Protein AF-A0A2P2KT81-F1 (afdb_monomer_lite)

Sequence (83 aa):
MDWGFVHRTWEKWASINIGSFGEPLKGALLLNYDPVAPSRLLSTIAEQQGLKANPIDLSQFIEFVRRNKLQNETFIIGANECK

Secondary structure (DSSP, 8-state):
--HHHHHHHHHHHHHHHS--SSS--S--EEEE--SSS-TTS--EEEEPTT----HHHHHHHHHHHHTT-TTT-----S-----

pLDDT: mean 71.77, std 9.93, range [36.44, 87.56]

Organism: Rhizophora mucronata (NCBI:txid61149)

Structure (mmCIF, N/CA/C/O backbone):
data_AF-A0A2P2KT81-F1
#
_entry.id   AF-A0A2P2KT81-F1
#
loop_
_atom_site.group_PDB
_atom_site.id
_atom_site.type_symbol
_atom_site.label_atom_id
_atom_site.label_alt_id
_atom_site.label_comp_id
_atom_site.label_asym_id
_atom_site.label_entity_id
_atom_site.label_seq_id
_atom_site.pdbx_PDB_ins_code
_atom_site.Cartn_x
_atom_site.Cartn_y
_atom_site.Cartn_z
_atom_site.occupancy
_atom_site.B_iso_or_equiv
_atom_site.auth_seq_id
_atom_site.auth_comp_id
_atom_site.auth_asym_id
_atom_site.auth_atom_id
_atom_site.pdbx_PDB_model_num
ATOM 1 N N . MET A 1 1 ? 18.362 4.254 -1.566 1.00 66.69 1 MET A N 1
ATOM 2 C CA . MET A 1 1 ? 17.260 5.168 -1.201 1.00 66.69 1 MET A CA 1
ATOM 3 C C . MET A 1 1 ? 17.287 5.327 0.310 1.00 66.69 1 MET A C 1
ATOM 5 O O . MET A 1 1 ? 17.435 4.315 0.982 1.00 66.69 1 MET A O 1
ATOM 9 N N . ASP A 1 2 ? 17.231 6.553 0.836 1.00 83.44 2 ASP A N 1
ATOM 10 C CA . ASP A 1 2 ? 17.149 6.784 2.287 1.00 83.44 2 ASP A CA 1
ATOM 11 C C . ASP A 1 2 ? 15.700 6.580 2.749 1.00 83.44 2 ASP A C 1
ATOM 13 O O . ASP A 1 2 ? 14.843 7.449 2.577 1.00 83.44 2 ASP A O 1
ATOM 17 N N . TRP A 1 3 ? 15.426 5.407 3.315 1.00 76.69 3 TRP A N 1
ATOM 18 C CA . TRP A 1 3 ? 14.106 5.043 3.830 1.00 76.69 3 TRP A CA 1
ATOM 19 C C . TRP A 1 3 ? 13.642 5.939 4.977 1.00 76.69 3 TRP A C 1
ATOM 21 O O . TRP A 1 3 ? 12.450 6.214 5.086 1.00 76.69 3 TRP A O 1
ATOM 31 N N . GLY A 1 4 ? 14.566 6.464 5.787 1.00 81.69 4 GLY A N 1
ATOM 32 C CA . GLY A 1 4 ? 14.229 7.412 6.843 1.00 81.69 4 GLY A CA 1
ATOM 33 C C . GLY A 1 4 ? 13.691 8.722 6.269 1.00 81.69 4 GLY A C 1
ATOM 34 O O . GLY A 1 4 ? 12.735 9.286 6.797 1.00 81.69 4 GLY A O 1
ATOM 35 N N . PHE A 1 5 ? 14.263 9.197 5.161 1.00 84.94 5 PHE A N 1
ATOM 36 C CA . PHE A 1 5 ? 13.753 10.368 4.447 1.00 84.94 5 PHE A CA 1
ATOM 37 C C . PHE A 1 5 ? 12.382 10.114 3.802 1.00 84.94 5 PHE A C 1
ATOM 39 O O . PHE A 1 5 ? 11.485 10.952 3.936 1.00 84.94 5 PHE A O 1
ATOM 46 N N . VAL A 1 6 ? 12.204 8.962 3.145 1.00 83.12 6 VAL A N 1
ATOM 47 C CA . VAL A 1 6 ? 10.926 8.566 2.524 1.00 83.12 6 VAL A CA 1
ATOM 48 C C . VAL A 1 6 ? 9.812 8.497 3.567 1.00 83.12 6 VAL A C 1
ATOM 50 O O . VAL A 1 6 ? 8.788 9.147 3.379 1.00 83.12 6 VAL A O 1
ATOM 53 N N . HIS A 1 7 ? 10.029 7.806 4.691 1.00 82.75 7 HIS A N 1
ATOM 54 C CA . HIS A 1 7 ? 9.034 7.715 5.763 1.00 82.75 7 HIS A CA 1
ATOM 55 C C . HIS A 1 7 ? 8.679 9.083 6.343 1.00 82.75 7 HIS A C 1
ATOM 57 O O . HIS A 1 7 ? 7.502 9.402 6.451 1.00 82.75 7 HIS A O 1
ATOM 63 N N . ARG A 1 8 ? 9.664 9.937 6.659 1.00 85.12 8 ARG A N 1
ATOM 64 C CA . ARG A 1 8 ? 9.383 11.286 7.191 1.00 85.12 8 ARG A CA 1
ATOM 65 C C . ARG A 1 8 ? 8.576 12.146 6.219 1.00 85.12 8 ARG A C 1
ATOM 67 O O . ARG A 1 8 ? 7.709 12.908 6.640 1.00 85.12 8 ARG A O 1
ATOM 74 N N . THR A 1 9 ? 8.876 12.044 4.927 1.00 87.56 9 THR A N 1
ATOM 75 C CA . THR A 1 9 ? 8.179 12.808 3.884 1.00 87.56 9 THR A CA 1
ATOM 76 C C . THR A 1 9 ? 6.759 12.288 3.688 1.00 87.56 9 THR A C 1
ATOM 78 O O . THR A 1 9 ? 5.825 13.086 3.617 1.00 87.56 9 THR A O 1
ATOM 81 N N . TRP A 1 10 ? 6.595 10.963 3.659 1.00 85.88 10 TRP A N 1
ATOM 82 C CA . TRP A 1 10 ? 5.294 10.311 3.590 1.00 85.88 10 TRP A CA 1
ATOM 83 C C . TRP A 1 10 ? 4.419 10.671 4.789 1.00 85.88 10 TRP A C 1
ATOM 85 O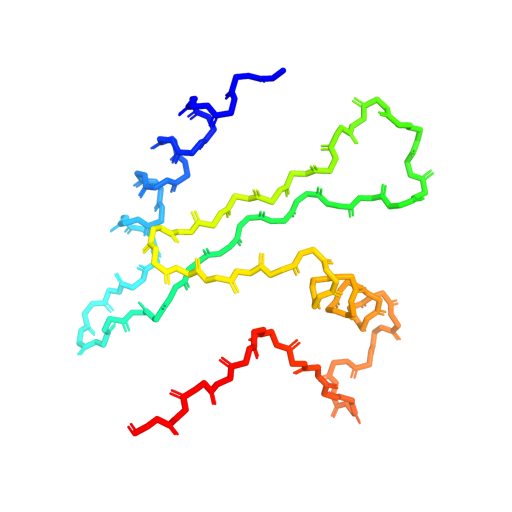 O . TRP A 1 10 ? 3.298 11.121 4.592 1.00 85.88 10 TRP A O 1
ATOM 95 N N . GLU A 1 11 ? 4.948 10.590 6.010 1.00 83.75 11 GLU A N 1
ATOM 96 C CA . GLU A 1 11 ? 4.189 10.881 7.230 1.00 83.75 11 GLU A CA 1
ATOM 97 C C . GLU A 1 11 ? 3.710 12.337 7.281 1.00 83.75 11 GLU A C 1
ATOM 99 O O . GLU A 1 11 ? 2.565 12.637 7.629 1.00 83.75 11 GLU A O 1
ATOM 104 N N . LYS A 1 12 ? 4.570 13.269 6.853 1.00 86.31 12 LYS A N 1
ATOM 105 C CA . LYS A 1 12 ? 4.200 14.680 6.727 1.00 86.31 12 LYS A CA 1
ATOM 106 C C . LYS A 1 12 ? 3.114 14.893 5.672 1.00 86.31 12 LYS A C 1
ATOM 108 O O . LYS A 1 12 ? 2.228 15.713 5.876 1.00 86.31 12 LYS A O 1
ATOM 113 N N . TRP A 1 13 ? 3.179 14.193 4.541 1.00 87.25 13 TRP A N 1
ATOM 114 C CA . TRP A 1 13 ? 2.149 14.301 3.510 1.00 87.25 13 TRP A CA 1
ATOM 115 C C . TRP A 1 13 ? 0.826 13.682 3.978 1.00 87.25 13 TRP A C 1
ATOM 117 O O . TRP A 1 13 ? -0.214 14.332 3.871 1.00 87.25 13 TRP A O 1
ATOM 127 N N . ALA A 1 14 ? 0.866 12.475 4.546 1.00 82.88 14 ALA A N 1
ATOM 128 C CA . ALA A 1 14 ? -0.303 11.743 5.017 1.00 82.88 14 ALA A CA 1
ATOM 129 C C . ALA A 1 14 ? -1.054 12.529 6.099 1.00 82.88 14 ALA A C 1
ATOM 131 O O . ALA A 1 14 ? -2.249 12.752 5.955 1.00 82.88 14 ALA A O 1
ATOM 132 N N . SER A 1 15 ? -0.353 13.064 7.104 1.00 78.31 15 SER A N 1
ATOM 133 C CA . SER A 1 15 ? -0.972 13.859 8.181 1.00 78.31 15 SER A CA 1
ATOM 134 C C . SER A 1 15 ? -1.685 15.138 7.719 1.00 78.31 15 SER A C 1
ATOM 136 O O . SER A 1 15 ? -2.555 15.633 8.430 1.00 78.31 15 SER A O 1
ATOM 138 N N . ILE A 1 16 ? -1.333 15.683 6.550 1.00 80.19 16 ILE A N 1
ATOM 139 C CA . ILE A 1 16 ? -1.951 16.898 5.992 1.00 80.19 16 ILE A CA 1
ATOM 140 C C . ILE A 1 16 ? -3.088 16.561 5.019 1.00 80.19 16 ILE A C 1
ATOM 142 O O . ILE A 1 16 ? -4.050 17.317 4.911 1.00 80.19 16 ILE A O 1
ATOM 146 N N . ASN A 1 17 ? -2.960 15.462 4.270 1.00 78.12 17 ASN A N 1
ATOM 147 C CA . ASN A 1 17 ? -3.809 15.185 3.106 1.00 78.12 17 ASN A CA 1
ATOM 148 C C . ASN A 1 17 ? -4.784 14.022 3.319 1.00 78.12 17 ASN A C 1
ATOM 150 O O . ASN A 1 17 ? -5.763 13.905 2.584 1.00 78.12 17 ASN A O 1
ATOM 154 N N . ILE A 1 18 ? -4.524 13.151 4.292 1.00 74.94 18 ILE A N 1
ATOM 155 C CA . ILE A 1 18 ? -5.310 11.951 4.556 1.00 74.94 18 ILE A CA 1
ATOM 156 C C . ILE A 1 18 ? -6.060 12.159 5.875 1.00 74.94 18 ILE A C 1
ATOM 158 O O . ILE A 1 18 ? -5.491 12.061 6.957 1.00 74.94 18 ILE A O 1
ATOM 162 N N . GLY A 1 19 ? -7.364 12.414 5.772 1.00 66.75 19 GLY A N 1
ATOM 163 C CA . GLY A 1 19 ? -8.242 12.624 6.922 1.00 66.75 19 GLY A CA 1
ATOM 164 C C . GLY A 1 19 ? -8.419 14.104 7.230 1.00 66.75 19 GLY A C 1
ATOM 165 O O . GLY A 1 19 ? -7.489 14.800 7.618 1.00 66.75 19 GLY A O 1
ATOM 166 N N . SER A 1 20 ? -9.643 14.589 7.047 1.00 61.97 20 SER A N 1
ATOM 167 C CA . SER A 1 20 ? -10.029 15.958 7.367 1.00 61.97 20 SER A CA 1
ATOM 168 C C . SER A 1 20 ? -11.505 16.000 7.751 1.00 61.97 20 SER A C 1
ATOM 170 O O . SER A 1 20 ? -12.338 15.373 7.103 1.00 61.97 20 SER A O 1
ATOM 172 N N . PHE A 1 21 ? -11.759 16.741 8.832 1.00 61.75 21 PHE A N 1
ATOM 173 C CA . PHE A 1 21 ? -13.030 17.068 9.483 1.00 61.75 21 PHE A CA 1
ATOM 174 C C . PHE A 1 21 ? -14.017 15.918 9.746 1.00 61.75 21 PHE A C 1
ATOM 176 O O . PHE A 1 21 ? -14.899 15.616 8.949 1.00 61.75 21 PHE A O 1
ATOM 183 N N . GLY A 1 22 ? -13.935 15.385 10.969 1.00 64.44 22 GLY A N 1
ATOM 184 C CA . GLY A 1 22 ? -15.000 14.617 11.624 1.00 64.44 22 GLY A CA 1
ATOM 185 C C . GLY A 1 22 ? -14.657 13.155 11.894 1.00 64.44 22 GLY A C 1
ATOM 186 O O . GLY A 1 22 ? -15.028 12.640 12.942 1.00 64.44 22 GLY A O 1
ATOM 187 N N . GLU A 1 23 ? -13.885 12.515 11.016 1.00 62.62 23 GLU A N 1
ATOM 188 C CA . GLU A 1 23 ? -13.524 11.096 11.124 1.00 62.62 23 GLU A CA 1
ATOM 189 C C . GLU A 1 23 ? -12.013 10.927 10.869 1.00 62.62 23 GLU A C 1
ATOM 191 O O . GLU A 1 23 ? -11.528 11.310 9.797 1.00 62.62 23 GLU A O 1
ATOM 196 N N . PRO A 1 24 ? -11.227 10.385 11.819 1.00 59.72 24 PRO A N 1
ATOM 197 C CA . PRO A 1 24 ? -9.823 10.089 11.573 1.00 59.72 24 PRO A CA 1
ATOM 198 C C . PRO A 1 24 ? -9.721 8.905 10.607 1.00 59.72 24 PRO A C 1
ATOM 200 O O . PRO A 1 24 ? -10.252 7.821 10.860 1.00 59.72 24 PRO A O 1
ATOM 203 N N . LEU A 1 25 ? -9.016 9.097 9.493 1.00 65.50 25 LEU A N 1
ATOM 204 C CA . LEU A 1 25 ? -8.663 7.988 8.614 1.00 65.50 25 LEU A CA 1
ATOM 205 C C . LEU A 1 25 ? -7.848 6.955 9.409 1.00 65.50 25 LEU A C 1
ATOM 207 O O . LEU A 1 25 ? -6.935 7.311 10.151 1.00 65.50 25 LEU A O 1
ATOM 211 N N . LYS A 1 26 ? -8.178 5.668 9.251 1.00 69.75 26 LYS A N 1
ATOM 212 C CA . LYS A 1 26 ? -7.536 4.577 10.009 1.00 69.75 26 LYS A CA 1
ATOM 213 C C . LYS A 1 26 ? -6.110 4.247 9.529 1.00 69.75 26 LYS A C 1
ATOM 215 O O . LYS A 1 26 ? -5.422 3.484 10.198 1.00 69.75 26 LYS A O 1
ATOM 220 N N . GLY A 1 27 ? -5.659 4.815 8.404 1.00 73.81 27 GLY A N 1
ATOM 221 C CA . GLY A 1 27 ? -4.283 4.698 7.907 1.00 73.81 27 GLY A CA 1
ATOM 222 C C . GLY A 1 27 ? -4.116 5.105 6.437 1.00 73.81 27 GLY A C 1
ATOM 223 O O . GLY A 1 27 ? -5.098 5.272 5.714 1.00 73.81 27 GLY A O 1
ATOM 224 N N . ALA A 1 28 ? -2.860 5.236 5.999 1.00 79.94 28 ALA A N 1
ATOM 225 C CA . ALA A 1 28 ? -2.470 5.561 4.626 1.00 79.94 28 ALA A CA 1
ATOM 226 C C . ALA A 1 28 ? -1.290 4.690 4.169 1.00 79.94 28 ALA A C 1
ATOM 228 O O . ALA A 1 28 ? -0.407 4.369 4.968 1.00 79.94 28 ALA A O 1
ATOM 229 N N . LEU A 1 29 ? -1.243 4.360 2.875 1.00 80.62 29 LEU A N 1
ATOM 230 C CA . LEU A 1 29 ? -0.159 3.583 2.276 1.00 80.62 29 LEU A CA 1
ATOM 231 C C . LEU A 1 29 ? 0.266 4.163 0.923 1.00 80.62 29 LEU A C 1
ATOM 233 O O . LEU A 1 29 ? -0.577 4.425 0.066 1.00 80.62 29 LEU A O 1
ATOM 237 N N . LEU A 1 30 ? 1.574 4.311 0.718 1.00 80.69 30 LEU A N 1
ATOM 238 C CA . LEU A 1 30 ? 2.180 4.607 -0.574 1.00 80.69 30 LEU A CA 1
ATOM 239 C C . LEU A 1 30 ? 2.746 3.324 -1.172 1.00 80.69 30 LEU A C 1
ATOM 241 O O . LEU A 1 30 ? 3.645 2.712 -0.592 1.00 80.69 30 LEU A O 1
ATOM 245 N N . LEU A 1 31 ? 2.240 2.956 -2.348 1.00 78.25 31 LEU A N 1
ATOM 246 C CA . LEU A 1 31 ? 2.663 1.778 -3.094 1.00 78.25 31 LEU A CA 1
ATOM 247 C C . LEU A 1 31 ? 3.298 2.198 -4.416 1.00 78.25 31 LEU A C 1
ATOM 249 O O . LEU A 1 31 ? 2.620 2.697 -5.310 1.00 78.25 31 LEU A O 1
ATOM 253 N N . ASN A 1 32 ? 4.594 1.948 -4.554 1.00 75.31 32 ASN A N 1
ATOM 254 C CA . ASN A 1 32 ? 5.272 1.932 -5.842 1.00 75.31 32 ASN A CA 1
ATOM 255 C C . ASN A 1 32 ? 5.680 0.488 -6.119 1.00 75.31 32 ASN A C 1
ATOM 257 O O . ASN A 1 32 ? 6.684 0.027 -5.582 1.00 75.31 32 ASN A O 1
ATOM 261 N N . TYR A 1 33 ? 4.881 -0.246 -6.888 1.00 68.12 33 TYR A N 1
ATOM 262 C CA . TYR A 1 33 ? 5.145 -1.649 -7.187 1.00 68.12 33 TYR A CA 1
ATOM 263 C C . TYR A 1 33 ? 4.926 -1.924 -8.671 1.00 68.12 33 TYR A C 1
ATOM 265 O O . TYR A 1 33 ? 3.804 -1.856 -9.172 1.00 68.12 33 TYR A O 1
ATOM 273 N N . ASP A 1 34 ? 6.009 -2.274 -9.357 1.00 66.81 34 ASP A N 1
ATOM 274 C CA . ASP A 1 34 ? 5.985 -2.782 -10.722 1.00 66.81 34 ASP A CA 1
ATOM 275 C C . ASP A 1 34 ? 6.759 -4.111 -10.754 1.00 66.81 34 ASP A C 1
ATOM 277 O O . ASP A 1 34 ? 7.986 -4.108 -10.653 1.00 66.81 34 ASP A O 1
ATOM 281 N N . PRO A 1 35 ? 6.073 -5.263 -10.864 1.00 60.84 35 PRO A N 1
ATOM 282 C CA . PRO A 1 35 ? 6.725 -6.569 -10.862 1.00 60.84 35 PRO A CA 1
ATOM 283 C C . PRO A 1 35 ? 7.256 -6.974 -12.244 1.00 60.84 35 PRO A C 1
ATOM 285 O O . PRO A 1 35 ? 7.822 -8.056 -12.370 1.00 60.84 35 PRO A O 1
ATOM 288 N N . VAL A 1 36 ? 7.028 -6.163 -13.286 1.00 66.38 36 VAL A N 1
ATOM 289 C CA . VAL A 1 36 ? 7.521 -6.394 -14.656 1.00 66.38 36 VAL A CA 1
ATOM 290 C C . VAL A 1 36 ? 8.637 -5.401 -15.007 1.00 66.38 36 VAL A C 1
ATOM 292 O O . VAL A 1 36 ? 9.421 -5.655 -15.923 1.00 66.38 36 VAL A O 1
ATOM 295 N N . ALA A 1 37 ? 8.756 -4.294 -14.265 1.00 62.66 37 ALA A N 1
ATOM 296 C CA . ALA A 1 37 ? 9.848 -3.345 -14.421 1.00 62.66 37 ALA A CA 1
ATOM 297 C C . ALA A 1 37 ? 11.220 -4.016 -14.235 1.00 62.66 37 ALA A C 1
ATOM 299 O O . ALA A 1 37 ? 11.411 -4.833 -13.327 1.00 62.66 37 ALA A O 1
ATOM 300 N N . PRO A 1 38 ? 12.231 -3.604 -15.022 1.00 60.47 38 PRO A N 1
ATOM 301 C CA . PRO A 1 38 ? 13.620 -3.905 -14.710 1.00 60.47 38 PRO A CA 1
ATOM 302 C C . PRO A 1 38 ? 13.902 -3.441 -13.276 1.00 60.47 38 PRO A C 1
ATOM 304 O O . PRO A 1 38 ? 13.598 -2.293 -12.953 1.00 60.47 38 PRO A O 1
ATOM 307 N N . SER A 1 39 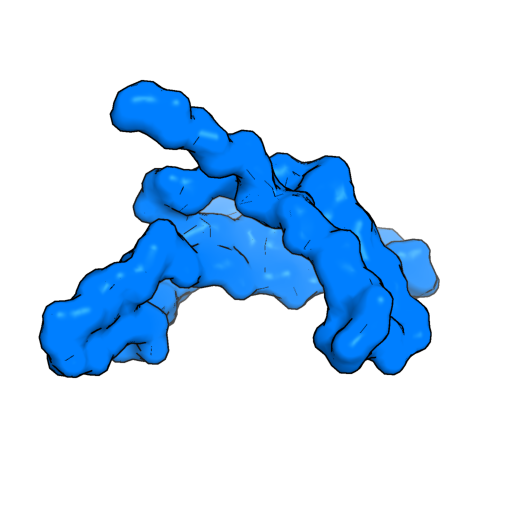? 14.490 -4.305 -12.439 1.00 56.81 39 SER A N 1
ATOM 308 C CA . SER A 1 39 ? 14.625 -4.196 -10.965 1.00 56.81 39 SER A CA 1
ATOM 309 C C . SER A 1 39 ? 15.287 -2.925 -10.390 1.00 56.81 39 SER A C 1
ATOM 311 O O . SER A 1 39 ? 15.579 -2.846 -9.198 1.00 56.81 39 SER A O 1
ATOM 313 N N . ARG A 1 40 ? 15.544 -1.913 -11.222 1.00 55.12 40 ARG A N 1
ATOM 314 C CA . ARG A 1 40 ? 16.141 -0.622 -10.872 1.00 55.12 40 ARG A CA 1
ATOM 315 C C . ARG A 1 40 ? 15.171 0.292 -10.116 1.00 55.12 40 ARG A C 1
ATOM 317 O O . ARG A 1 40 ? 15.639 1.176 -9.403 1.00 55.12 40 ARG A O 1
ATOM 324 N N . LEU A 1 41 ? 13.857 0.087 -10.245 1.00 55.91 41 LEU A N 1
ATOM 325 C CA . LEU A 1 41 ? 12.864 0.707 -9.366 1.00 55.91 41 LEU A CA 1
ATOM 326 C C . LEU A 1 41 ? 12.596 -0.249 -8.203 1.00 55.91 41 LEU A C 1
ATOM 328 O O . LEU A 1 41 ? 11.892 -1.245 -8.343 1.00 55.91 41 LEU A O 1
ATOM 332 N N . LEU A 1 42 ? 13.211 0.038 -7.056 1.00 59.06 42 LEU A N 1
ATOM 333 C CA . LEU A 1 42 ? 12.917 -0.681 -5.821 1.00 59.06 42 LEU A CA 1
ATOM 334 C C . LEU A 1 42 ? 11.439 -0.480 -5.500 1.00 59.06 42 LEU A C 1
ATOM 336 O O . LEU A 1 42 ? 10.984 0.660 -5.401 1.00 59.06 42 LEU A O 1
ATOM 340 N N . SER A 1 43 ? 10.705 -1.580 -5.342 1.00 65.19 43 SER A N 1
ATOM 341 C CA . SER A 1 43 ? 9.326 -1.498 -4.881 1.00 65.19 43 SER A CA 1
ATOM 342 C C . SER A 1 43 ? 9.295 -0.794 -3.523 1.00 65.19 43 SER A C 1
ATOM 344 O O . SER A 1 43 ? 10.024 -1.179 -2.606 1.00 65.19 43 SER A O 1
ATOM 346 N N . THR A 1 44 ? 8.498 0.266 -3.407 1.00 69.62 44 THR A N 1
ATOM 347 C CA . THR A 1 44 ? 8.396 1.091 -2.200 1.00 69.62 44 THR A CA 1
ATOM 348 C C . THR A 1 44 ? 7.041 0.888 -1.562 1.00 69.62 44 THR A C 1
ATOM 350 O O . THR A 1 44 ? 6.015 1.130 -2.191 1.00 69.62 44 THR A O 1
ATOM 353 N N . ILE A 1 45 ? 7.067 0.465 -0.301 1.00 73.56 45 ILE A N 1
ATOM 354 C CA . ILE A 1 45 ? 5.908 0.435 0.581 1.00 73.56 45 ILE A CA 1
ATOM 355 C C . ILE A 1 45 ? 6.242 1.399 1.716 1.00 73.56 45 ILE A C 1
ATOM 357 O O . ILE A 1 45 ? 7.162 1.137 2.488 1.00 73.56 45 ILE A O 1
ATOM 361 N N . ALA A 1 46 ? 5.556 2.538 1.774 1.00 77.50 46 ALA A N 1
ATOM 362 C CA . ALA A 1 46 ? 5.639 3.449 2.911 1.00 77.50 46 ALA A CA 1
ATOM 363 C C . ALA A 1 46 ? 4.262 3.525 3.564 1.00 77.50 46 ALA A C 1
ATOM 365 O O . ALA A 1 46 ? 3.285 3.916 2.929 1.00 77.50 46 ALA A O 1
ATOM 366 N N . GLU A 1 47 ? 4.183 3.103 4.818 1.00 77.69 47 GLU A N 1
ATOM 367 C CA . GLU A 1 47 ? 2.956 3.088 5.608 1.00 77.69 47 GLU A CA 1
ATOM 368 C C . GLU A 1 47 ? 2.939 4.242 6.611 1.00 77.69 47 GLU A C 1
ATOM 370 O O . GLU A 1 47 ? 3.996 4.692 7.064 1.00 77.69 47 GLU A O 1
ATOM 375 N N . GLN A 1 48 ? 1.738 4.734 6.925 1.00 73.56 48 GLN A N 1
ATOM 376 C CA . GLN A 1 48 ? 1.535 5.656 8.040 1.00 73.56 48 GLN A CA 1
ATOM 377 C C . GLN A 1 48 ? 1.834 4.946 9.367 1.00 73.56 48 GLN A C 1
ATOM 379 O O . GLN A 1 48 ? 1.534 3.756 9.519 1.00 73.56 48 GLN A O 1
ATOM 384 N N . GLN A 1 49 ? 2.369 5.673 10.350 1.00 68.44 49 GLN A N 1
ATOM 385 C CA . GLN A 1 49 ? 2.659 5.110 11.666 1.00 68.44 49 GLN A CA 1
ATOM 386 C C . GLN A 1 49 ? 1.410 4.455 12.293 1.00 68.44 49 GLN A C 1
ATOM 388 O O . GLN A 1 49 ? 0.379 5.098 12.483 1.00 68.44 49 GLN A O 1
ATOM 393 N N . GLY A 1 50 ? 1.517 3.166 12.638 1.00 69.38 50 GLY A N 1
ATOM 394 C CA . GLY A 1 50 ? 0.446 2.380 13.268 1.00 69.38 50 GLY A CA 1
ATOM 395 C C . GLY A 1 50 ? -0.317 1.447 12.322 1.00 69.38 50 GLY A C 1
ATOM 396 O O . GLY A 1 50 ? -1.000 0.541 12.801 1.00 69.38 50 GLY A O 1
ATOM 397 N N . LEU A 1 51 ? -0.158 1.601 11.004 1.00 73.25 51 LEU A N 1
ATOM 398 C CA . LEU A 1 51 ? -0.604 0.599 10.039 1.00 73.25 51 LEU A CA 1
ATOM 399 C C . LEU A 1 51 ? 0.373 -0.592 10.056 1.00 73.25 51 LEU A C 1
ATOM 401 O O . LEU A 1 51 ? 1.570 -0.408 10.249 1.00 73.25 51 LEU A O 1
ATOM 405 N N . LYS A 1 52 ? -0.146 -1.815 9.908 1.00 69.69 52 LYS A N 1
ATOM 406 C CA . LYS A 1 52 ? 0.658 -3.040 9.771 1.00 69.69 52 LYS A CA 1
ATOM 407 C C . LYS A 1 52 ? 0.369 -3.672 8.414 1.00 69.69 52 LYS A C 1
ATOM 409 O O . LYS A 1 52 ? -0.420 -4.613 8.333 1.00 69.69 52 LYS A O 1
ATOM 414 N N . ALA A 1 53 ? 0.953 -3.137 7.347 1.00 70.50 53 ALA A N 1
ATOM 415 C CA . ALA A 1 53 ? 0.773 -3.691 6.011 1.00 70.50 53 ALA A CA 1
ATOM 416 C C . ALA A 1 53 ? 1.891 -4.701 5.688 1.00 70.50 53 ALA A C 1
ATOM 418 O O . ALA A 1 53 ? 3.065 -4.352 5.584 1.00 70.50 53 ALA A O 1
ATOM 419 N N . ASN A 1 54 ? 1.535 -5.977 5.512 1.00 71.62 54 ASN A N 1
ATOM 420 C CA . ASN A 1 54 ? 2.482 -7.015 5.099 1.00 71.62 54 ASN A CA 1
ATOM 421 C C . ASN A 1 54 ? 2.655 -7.001 3.564 1.00 71.62 54 ASN A C 1
ATOM 423 O O . ASN A 1 54 ? 1.651 -6.976 2.847 1.00 71.62 54 ASN A O 1
ATOM 427 N N . PRO A 1 55 ? 3.890 -7.094 3.030 1.00 68.31 55 PRO A N 1
ATOM 428 C CA . PRO A 1 55 ? 4.139 -7.297 1.602 1.00 68.31 55 PRO A CA 1
ATOM 429 C C . PRO A 1 55 ? 3.305 -8.405 0.933 1.00 68.31 55 PRO A C 1
ATOM 431 O O . PRO A 1 55 ? 2.947 -8.265 -0.236 1.00 68.31 55 PRO A O 1
ATOM 434 N N . ILE A 1 56 ? 2.973 -9.487 1.650 1.00 70.50 56 ILE A N 1
ATOM 435 C CA . ILE A 1 56 ? 2.140 -10.584 1.125 1.00 70.50 56 ILE A CA 1
ATOM 436 C C . ILE A 1 56 ? 0.714 -10.096 0.834 1.00 70.50 56 ILE A C 1
ATOM 438 O O . ILE A 1 56 ? 0.229 -10.265 -0.284 1.00 70.50 56 ILE A O 1
ATOM 442 N N . ASP A 1 57 ? 0.069 -9.431 1.788 1.00 72.94 57 ASP A N 1
ATOM 443 C CA . ASP A 1 57 ? -1.295 -8.911 1.624 1.00 72.94 57 ASP A CA 1
ATOM 444 C C . ASP A 1 57 ? -1.352 -7.853 0.512 1.00 72.94 57 ASP A C 1
ATOM 446 O O . ASP A 1 57 ? -2.275 -7.801 -0.303 1.00 72.94 57 ASP A O 1
ATOM 450 N N . LEU A 1 58 ? -0.301 -7.039 0.415 1.00 76.44 58 LEU A N 1
ATOM 451 C CA . LEU A 1 58 ? -0.176 -6.029 -0.630 1.00 76.44 58 LEU A CA 1
ATOM 452 C C . LEU A 1 58 ? 0.019 -6.644 -2.014 1.00 76.44 58 LEU A C 1
ATOM 454 O O . LEU A 1 58 ? -0.510 -6.114 -2.989 1.00 76.44 58 LEU A O 1
ATOM 458 N N . SER A 1 59 ? 0.711 -7.781 -2.115 1.00 72.31 59 SER A N 1
ATOM 459 C CA . SER A 1 59 ? 0.838 -8.501 -3.384 1.00 72.31 59 SER A CA 1
ATOM 460 C C . SER A 1 59 ? -0.521 -8.985 -3.906 1.00 72.31 59 SER A C 1
ATOM 462 O O . SER A 1 59 ? -0.792 -8.846 -5.100 1.00 72.31 59 SER A O 1
ATOM 464 N N . GLN A 1 60 ? -1.416 -9.435 -3.014 1.00 75.12 60 GLN A N 1
ATOM 465 C CA . GLN A 1 60 ? -2.795 -9.787 -3.369 1.00 75.12 60 GLN A CA 1
ATOM 466 C C . GLN A 1 60 ? -3.582 -8.563 -3.842 1.00 75.12 60 GLN A C 1
ATOM 468 O O . GLN A 1 60 ? -4.253 -8.629 -4.871 1.00 75.12 60 GLN A O 1
ATOM 473 N N . PHE A 1 61 ? -3.461 -7.430 -3.142 1.00 77.81 61 PHE A N 1
ATOM 474 C CA . PHE A 1 61 ? -4.068 -6.167 -3.568 1.00 77.81 61 PHE A CA 1
ATOM 475 C C . PHE A 1 61 ? -3.599 -5.745 -4.969 1.00 77.81 61 PHE A C 1
ATOM 477 O O . PHE A 1 61 ? -4.410 -5.397 -5.827 1.00 77.81 61 PHE A O 1
ATOM 484 N N . ILE A 1 62 ? -2.296 -5.806 -5.235 1.00 77.38 62 ILE A N 1
ATOM 485 C CA . ILE A 1 62 ? -1.732 -5.422 -6.532 1.00 77.38 62 ILE A CA 1
ATOM 486 C C . ILE A 1 62 ? -2.229 -6.345 -7.647 1.00 77.38 62 ILE A C 1
ATOM 488 O O . ILE A 1 62 ? -2.596 -5.877 -8.728 1.00 77.38 62 ILE A O 1
ATOM 492 N N . GLU A 1 63 ? -2.239 -7.656 -7.407 1.00 76.31 63 GLU A N 1
ATOM 493 C CA . GLU A 1 63 ? -2.752 -8.623 -8.373 1.00 76.31 63 GLU A CA 1
ATOM 494 C C . GLU A 1 63 ? -4.242 -8.389 -8.660 1.00 76.31 63 GLU A C 1
ATOM 496 O O . GLU A 1 63 ? -4.668 -8.416 -9.818 1.00 76.31 63 GLU A O 1
ATOM 501 N N . PHE A 1 64 ? -5.016 -8.086 -7.623 1.00 78.06 64 PHE A N 1
ATOM 502 C CA . PHE A 1 64 ? -6.424 -7.734 -7.723 1.00 78.06 64 PHE A CA 1
ATOM 503 C C . PHE A 1 64 ? -6.656 -6.476 -8.579 1.00 78.06 64 PHE A C 1
ATOM 505 O O . PHE A 1 64 ? -7.471 -6.506 -9.507 1.00 78.06 64 PHE A O 1
ATOM 512 N N . VAL A 1 65 ? -5.888 -5.401 -8.349 1.00 77.75 65 VAL A N 1
ATOM 513 C CA . VAL A 1 65 ? -5.935 -4.178 -9.174 1.00 77.75 65 VAL A CA 1
ATOM 514 C C . VAL A 1 65 ? -5.569 -4.488 -10.626 1.00 77.75 65 VAL A C 1
ATOM 516 O O . VAL A 1 65 ? -6.279 -4.073 -11.542 1.00 77.75 65 VAL A O 1
ATOM 519 N N . ARG A 1 66 ? -4.509 -5.274 -10.861 1.00 76.00 66 ARG A N 1
ATOM 520 C CA . ARG A 1 66 ? -4.066 -5.663 -12.211 1.00 76.00 66 ARG A CA 1
ATOM 521 C C . ARG A 1 66 ? -5.132 -6.430 -12.986 1.00 76.00 66 ARG A C 1
ATOM 523 O O . ARG A 1 66 ? -5.270 -6.231 -14.190 1.00 76.00 66 ARG A O 1
ATOM 530 N N . ARG A 1 67 ? -5.865 -7.323 -12.320 1.00 79.81 67 ARG A N 1
A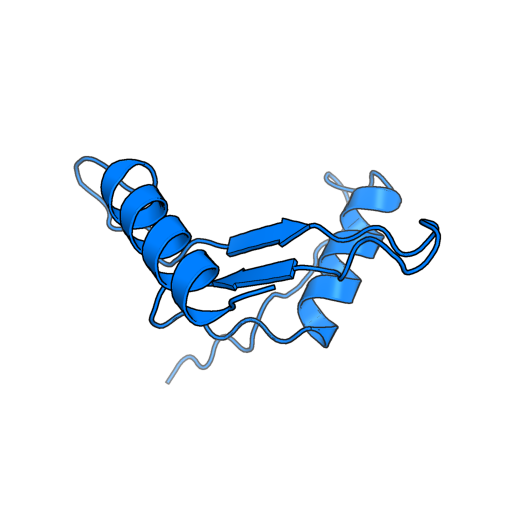TOM 531 C CA . ARG A 1 67 ? -6.941 -8.107 -12.943 1.00 79.81 67 ARG A CA 1
ATOM 532 C C . ARG A 1 67 ? -8.158 -7.245 -13.307 1.00 79.81 67 ARG A C 1
ATOM 534 O O . ARG A 1 67 ? -9.040 -7.737 -14.003 1.00 79.81 67 ARG A O 1
ATOM 541 N N . ASN A 1 68 ? -8.201 -5.980 -12.869 1.00 71.06 68 ASN A N 1
ATOM 542 C CA . ASN A 1 68 ? -9.301 -5.034 -13.073 1.00 71.06 68 ASN A CA 1
ATOM 543 C C . ASN A 1 68 ? -10.660 -5.586 -12.601 1.00 71.06 68 ASN A C 1
ATOM 545 O O . ASN A 1 68 ? -11.705 -5.337 -13.200 1.00 71.06 68 ASN A O 1
ATOM 549 N N . LYS A 1 69 ? -10.647 -6.367 -11.515 1.00 67.75 69 LYS A N 1
ATOM 550 C CA . LYS A 1 69 ? -11.840 -7.007 -10.939 1.00 67.75 69 LYS A CA 1
ATOM 551 C C . LYS A 1 69 ? -12.360 -6.282 -9.699 1.00 67.75 69 LYS A C 1
ATOM 553 O O . LYS A 1 69 ? -12.956 -6.900 -8.821 1.00 67.75 69 LYS A O 1
ATOM 558 N N . LEU A 1 70 ? -12.185 -4.959 -9.668 1.00 70.31 70 LEU A N 1
ATOM 559 C CA . LEU A 1 70 ? -12.529 -4.094 -8.532 1.00 70.31 70 LEU A CA 1
ATOM 560 C C . LEU A 1 70 ? -13.993 -4.22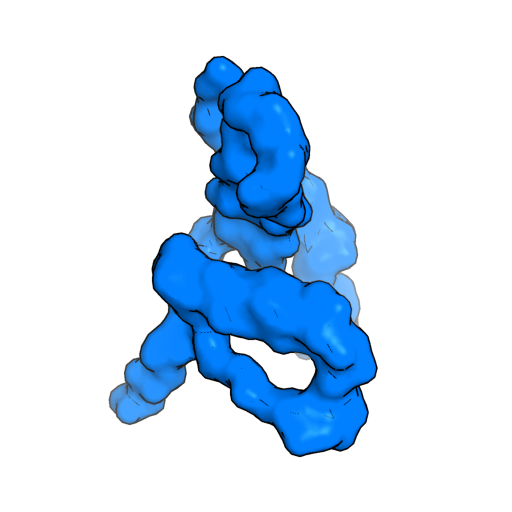3 -8.072 1.00 70.31 70 LEU A C 1
ATOM 562 O O . LEU A 1 70 ? -14.296 -3.941 -6.922 1.00 70.31 70 LEU A O 1
ATOM 566 N N . GLN A 1 71 ? -14.889 -4.639 -8.970 1.00 74.19 71 GLN A N 1
ATOM 567 C CA . GLN A 1 71 ? -16.330 -4.736 -8.725 1.00 74.19 71 GLN A CA 1
ATOM 568 C C . GLN A 1 71 ? -16.778 -6.121 -8.209 1.00 74.19 71 GLN A C 1
ATOM 570 O O . GLN A 1 71 ? -17.876 -6.231 -7.676 1.00 74.19 71 GLN A O 1
ATOM 575 N N . ASN A 1 72 ? -15.965 -7.177 -8.385 1.00 77.75 72 ASN A N 1
ATOM 576 C CA . ASN A 1 72 ? -16.428 -8.574 -8.267 1.00 77.75 72 ASN A CA 1
ATOM 577 C C . ASN A 1 72 ? -15.603 -9.454 -7.320 1.00 77.75 72 ASN A C 1
ATOM 579 O O . ASN A 1 72 ? -16.023 -10.563 -7.001 1.00 77.75 72 ASN A O 1
ATOM 583 N N . GLU A 1 73 ? -14.418 -9.013 -6.917 1.00 80.88 73 GLU A N 1
ATOM 584 C CA . GLU A 1 73 ? -13.541 -9.767 -6.025 1.00 80.88 73 GLU A CA 1
ATOM 585 C C . GLU A 1 73 ? -13.219 -8.901 -4.787 1.00 80.88 73 GLU A C 1
ATOM 587 O O . GLU A 1 73 ? -13.394 -7.681 -4.792 1.00 80.88 73 GLU A O 1
ATOM 592 N N . THR A 1 74 ? -12.756 -9.531 -3.712 1.00 76.06 74 THR A N 1
ATOM 593 C CA . THR A 1 74 ? -12.339 -8.852 -2.478 1.00 76.06 74 THR A CA 1
ATOM 594 C C . THR A 1 74 ? -10.939 -9.302 -2.097 1.00 76.06 74 THR A C 1
ATOM 596 O O . THR A 1 74 ? -10.583 -10.458 -2.318 1.00 76.06 74 THR A O 1
ATOM 599 N N . PHE A 1 75 ? -10.170 -8.419 -1.469 1.00 76.12 75 PHE A N 1
ATOM 600 C CA . PHE A 1 75 ? -8.870 -8.733 -0.879 1.00 76.12 75 PHE A CA 1
ATOM 601 C C . PHE A 1 75 ? -8.858 -8.309 0.594 1.00 76.12 7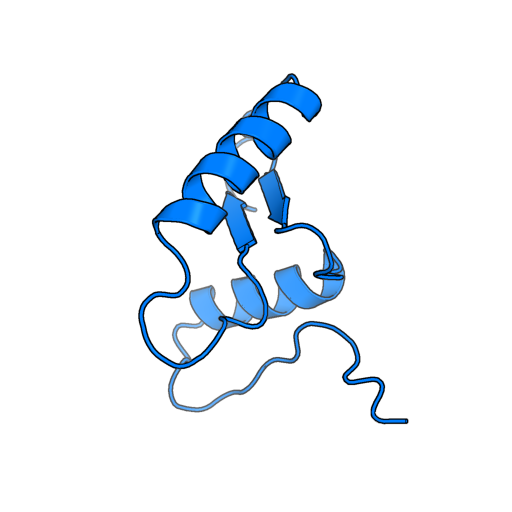5 PHE A C 1
ATOM 603 O O . PHE A 1 75 ? -9.710 -7.536 1.037 1.00 76.12 75 PHE A O 1
ATOM 610 N N . ILE A 1 76 ? -7.890 -8.818 1.351 1.00 74.38 76 ILE A N 1
ATOM 611 C CA . ILE A 1 76 ? -7.709 -8.509 2.770 1.00 74.38 76 ILE A CA 1
ATOM 612 C C . ILE A 1 76 ? -6.339 -7.846 2.927 1.00 74.38 76 ILE A C 1
ATOM 614 O O . ILE A 1 76 ? -5.353 -8.354 2.401 1.00 74.38 76 ILE A O 1
ATOM 618 N N . ILE A 1 77 ? -6.280 -6.710 3.628 1.00 74.06 77 ILE A N 1
ATOM 619 C CA . ILE A 1 77 ? -5.020 -6.074 4.043 1.00 74.06 77 ILE A CA 1
ATOM 620 C C . ILE A 1 77 ? -4.941 -6.137 5.562 1.00 74.06 77 ILE A C 1
ATOM 622 O O . ILE A 1 77 ? -5.736 -5.489 6.244 1.00 74.06 77 ILE A O 1
ATOM 626 N N . GLY A 1 78 ? -3.963 -6.886 6.074 1.00 68.50 78 GLY A N 1
ATOM 627 C CA . GLY A 1 78 ? -3.767 -7.106 7.499 1.00 68.50 78 GLY A CA 1
ATOM 628 C C . GLY A 1 78 ? -4.816 -8.031 8.122 1.00 68.50 78 GLY A C 1
ATOM 629 O O . GLY A 1 78 ? -5.922 -8.220 7.615 1.00 68.50 78 GLY A O 1
ATOM 630 N N . ALA A 1 79 ? -4.476 -8.607 9.274 1.00 63.41 79 ALA A N 1
ATOM 631 C CA . ALA A 1 79 ? -5.458 -9.275 10.117 1.00 63.41 79 ALA A CA 1
ATOM 632 C C . ALA A 1 79 ? -6.249 -8.213 10.892 1.00 63.41 79 ALA A C 1
ATOM 634 O O . ALA A 1 79 ? -5.667 -7.409 11.621 1.00 63.41 79 ALA A O 1
ATOM 635 N N . ASN A 1 80 ? -7.577 -8.215 10.763 1.00 57.72 80 ASN A N 1
ATOM 636 C CA . ASN A 1 80 ? -8.431 -7.457 11.668 1.00 57.72 80 ASN A CA 1
ATOM 637 C C . ASN A 1 80 ? -8.453 -8.218 13.001 1.00 57.72 80 ASN A C 1
ATOM 639 O O . ASN A 1 80 ? -9.289 -9.096 13.210 1.00 57.72 80 ASN A O 1
ATOM 643 N N . GLU A 1 81 ? -7.476 -7.965 13.873 1.00 48.53 81 GLU A N 1
ATOM 644 C CA . GLU A 1 81 ? -7.503 -8.483 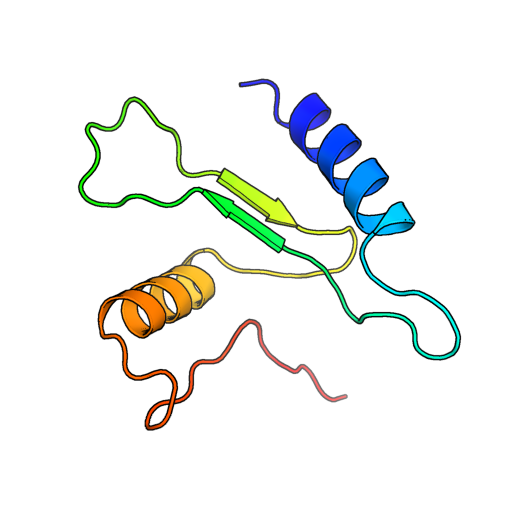15.241 1.00 48.53 81 GLU A CA 1
ATOM 645 C C . GLU A 1 81 ? -8.587 -7.731 16.025 1.00 48.53 81 GLU A C 1
ATOM 647 O O . GLU A 1 81 ? -8.306 -6.831 16.813 1.00 48.53 81 GLU A O 1
ATOM 652 N N . CYS A 1 82 ? -9.854 -8.072 15.785 1.00 36.44 82 CYS A N 1
ATOM 653 C CA . CYS A 1 82 ? -10.924 -7.736 16.710 1.00 36.44 82 CYS A CA 1
ATOM 654 C C . CYS A 1 82 ? -10.685 -8.536 17.996 1.00 36.44 82 CYS A C 1
ATOM 656 O O . CYS A 1 82 ? -10.973 -9.733 18.049 1.00 36.44 82 CYS A O 1
ATOM 658 N N . LYS A 1 83 ? -10.126 -7.878 19.011 1.00 38.19 83 LYS A N 1
ATOM 659 C CA . LYS A 1 83 ? -10.324 -8.247 20.413 1.00 38.19 83 LYS A CA 1
ATOM 660 C C . LYS A 1 83 ? -11.385 -7.346 21.016 1.00 38.19 83 LYS A C 1
ATOM 662 O O . LYS A 1 83 ? -11.335 -6.131 20.726 1.00 38.19 83 LYS A O 1
#

Radius of gyration: 14.51 Å; chains: 1; bounding box: 34×28×35 Å

Foldseek 3Di:
DPVVVVQVVVQVCCVVPPDDPDDHDPWDWDWDDDPPDDCPPPTDIHIHPPFDFDPVQVVVVVVCVVVVCVPPDDGDTDDPPDD